Protein AF-A0A7C3TJJ9-F1 (afdb_monomer_lite)

pLDDT: mean 89.67, std 10.82, range [53.5, 97.88]

Structure (mmCIF, N/CA/C/O backbone):
data_AF-A0A7C3TJJ9-F1
#
_entry.id   AF-A0A7C3TJJ9-F1
#
loop_
_atom_site.group_PDB
_atom_site.id
_atom_site.type_symbol
_atom_site.label_atom_id
_atom_site.label_alt_id
_atom_site.label_comp_id
_atom_site.label_asym_id
_atom_site.label_entity_id
_atom_site.label_seq_id
_atom_site.pdbx_PDB_ins_code
_atom_site.Cartn_x
_atom_site.Cartn_y
_atom_site.Cartn_z
_atom_site.occupancy
_atom_site.B_iso_or_equiv
_atom_site.auth_seq_id
_atom_site.auth_comp_id
_atom_site.auth_asym_id
_atom_site.auth_atom_id
_atom_site.pdbx_PDB_model_num
ATOM 1 N N . MET A 1 1 ? -5.840 -27.619 -5.277 1.00 54.06 1 MET A N 1
ATOM 2 C CA . MET A 1 1 ? -5.337 -26.528 -4.412 1.00 54.06 1 MET A CA 1
ATOM 3 C C 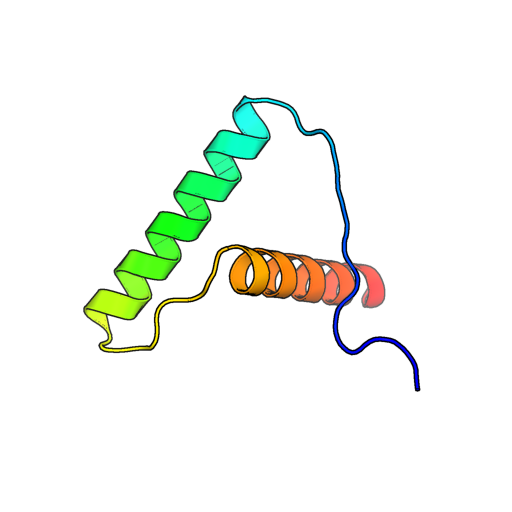. MET A 1 1 ? -5.909 -25.221 -4.928 1.00 54.06 1 MET A C 1
ATOM 5 O O . MET A 1 1 ? -5.820 -25.013 -6.134 1.00 54.06 1 MET A O 1
ATOM 9 N N . PRO A 1 2 ? -6.531 -24.377 -4.089 1.00 54.66 2 PRO A N 1
ATOM 10 C CA . PRO A 1 2 ? -6.921 -23.044 -4.528 1.00 54.66 2 PRO A CA 1
ATOM 11 C C . PRO A 1 2 ? -5.662 -22.239 -4.898 1.00 54.66 2 PRO A C 1
ATOM 13 O O . PRO A 1 2 ? -4.595 -22.474 -4.320 1.00 54.66 2 PRO A O 1
ATOM 16 N N . PRO A 1 3 ? -5.744 -21.327 -5.877 1.00 53.50 3 PRO A N 1
ATOM 17 C CA . PRO A 1 3 ? -4.604 -20.513 -6.268 1.00 53.50 3 PRO A CA 1
ATOM 18 C C . PRO A 1 3 ? -4.113 -19.670 -5.081 1.00 53.50 3 PRO A C 1
ATOM 20 O O . PRO A 1 3 ? -4.892 -18.989 -4.421 1.00 53.50 3 PRO A O 1
ATOM 23 N N . VAL A 1 4 ? -2.799 -19.701 -4.831 1.00 78.12 4 VAL A N 1
ATOM 24 C CA . VAL A 1 4 ? -2.134 -18.931 -3.757 1.00 78.12 4 VAL A CA 1
ATOM 25 C C . VAL A 1 4 ? -2.266 -17.417 -3.984 1.00 78.12 4 VAL A C 1
ATOM 27 O O . VAL A 1 4 ? -2.186 -16.629 -3.043 1.00 78.12 4 VAL A O 1
ATOM 30 N N . LYS A 1 5 ? -2.485 -16.997 -5.237 1.00 76.88 5 LYS A N 1
ATOM 31 C CA . LYS A 1 5 ? -2.736 -15.610 -5.637 1.00 76.88 5 LYS A CA 1
ATOM 32 C C . LYS A 1 5 ? -3.840 -15.566 -6.689 1.00 76.88 5 LYS A C 1
ATOM 34 O O . LYS A 1 5 ? -3.756 -16.266 -7.695 1.00 76.88 5 LYS A O 1
ATOM 39 N N . THR A 1 6 ? -4.821 -14.696 -6.482 1.00 86.38 6 THR A N 1
ATOM 40 C CA . THR A 1 6 ? -5.890 -14.416 -7.449 1.00 86.38 6 THR A CA 1
ATOM 41 C C . THR A 1 6 ? -5.608 -13.084 -8.134 1.00 86.38 6 THR A C 1
ATOM 43 O O . THR A 1 6 ? -5.274 -12.105 -7.466 1.00 86.38 6 THR A O 1
ATOM 46 N N . ARG A 1 7 ? -5.720 -13.036 -9.467 1.00 88.12 7 ARG A N 1
ATOM 47 C CA . ARG A 1 7 ? -5.616 -11.785 -10.228 1.00 88.12 7 ARG A CA 1
ATOM 48 C C . ARG A 1 7 ? -6.959 -11.064 -10.188 1.00 88.12 7 ARG A C 1
ATOM 50 O O . ARG A 1 7 ? -7.977 -11.653 -10.530 1.00 88.12 7 ARG A O 1
ATOM 57 N N . ILE A 1 8 ? -6.929 -9.794 -9.809 1.00 88.00 8 ILE A N 1
ATOM 58 C CA . ILE A 1 8 ? -8.077 -8.893 -9.853 1.00 88.00 8 ILE A CA 1
ATOM 59 C C . ILE A 1 8 ? -7.675 -7.702 -10.719 1.00 88.00 8 ILE A C 1
ATOM 61 O O . ILE A 1 8 ? -6.585 -7.155 -10.553 1.00 88.00 8 ILE A O 1
ATOM 65 N N . THR A 1 9 ? -8.552 -7.317 -11.640 1.00 91.88 9 THR A N 1
ATOM 66 C CA . THR A 1 9 ? -8.418 -6.101 -12.441 1.00 91.88 9 THR A CA 1
ATOM 67 C C . THR A 1 9 ? -9.663 -5.266 -12.201 1.00 91.88 9 THR A C 1
ATOM 69 O O . THR A 1 9 ? -10.774 -5.758 -12.372 1.00 91.88 9 THR A O 1
ATOM 72 N N . ILE A 1 10 ? -9.465 -4.024 -11.774 1.00 91.00 10 ILE A N 1
ATOM 73 C CA . ILE A 1 10 ? -10.530 -3.054 -11.530 1.00 91.00 10 ILE A CA 1
ATOM 74 C C . ILE A 1 10 ? -10.202 -1.771 -12.280 1.00 91.00 10 ILE A C 1
ATOM 76 O O . ILE A 1 10 ? -9.031 -1.429 -12.446 1.00 91.00 10 ILE A O 1
ATOM 80 N N . MET A 1 11 ? -11.242 -1.077 -12.724 1.00 95.94 11 MET A N 1
ATOM 81 C CA . MET A 1 11 ? -11.128 0.310 -13.152 1.00 95.94 11 MET A CA 1
ATOM 82 C C . MET A 1 11 ? -11.425 1.184 -11.940 1.00 95.94 11 MET A C 1
ATOM 84 O O . MET A 1 11 ? -12.371 0.914 -11.201 1.00 95.94 11 MET A O 1
ATOM 88 N N . VAL A 1 12 ? -10.587 2.187 -11.723 1.00 94.19 12 VAL A N 1
ATOM 89 C CA . VAL A 1 12 ? -10.740 3.179 -10.659 1.00 94.19 12 VAL A CA 1
ATOM 90 C C . VAL A 1 12 ? -10.594 4.559 -11.272 1.00 94.19 12 VAL A C 1
ATOM 92 O O . VAL A 1 12 ? -9.950 4.707 -12.315 1.00 94.19 12 VAL A O 1
ATOM 95 N N . ASP A 1 13 ? -11.173 5.553 -10.615 1.00 97.88 13 ASP A N 1
ATOM 96 C CA . ASP A 1 13 ? -11.006 6.940 -11.017 1.00 97.88 13 ASP A CA 1
ATOM 97 C C . ASP A 1 13 ? -9.535 7.375 -10.891 1.00 97.88 13 ASP A C 1
ATOM 99 O O . ASP A 1 13 ? -8.743 6.826 -10.114 1.00 97.88 13 ASP A O 1
ATOM 103 N N . THR A 1 14 ? -9.142 8.353 -11.706 1.00 97.19 14 THR A N 1
ATOM 104 C CA . THR A 1 14 ? -7.745 8.805 -11.812 1.00 97.19 14 THR A CA 1
ATOM 105 C C . THR A 1 14 ? -7.208 9.361 -10.492 1.00 97.19 14 THR A C 1
ATOM 107 O O . THR A 1 14 ? -6.038 9.176 -10.166 1.00 97.19 14 THR A O 1
ATOM 110 N N . ASP A 1 15 ? -8.042 10.062 -9.734 1.00 97.31 15 ASP A N 1
ATOM 111 C CA . ASP A 1 15 ? -7.713 10.592 -8.412 1.00 97.31 15 ASP A CA 1
ATOM 112 C C . ASP A 1 15 ? -7.500 9.471 -7.386 1.00 97.31 15 ASP A C 1
ATOM 114 O O . ASP A 1 15 ? -6.526 9.505 -6.635 1.00 97.31 15 ASP A O 1
ATOM 118 N N . VAL A 1 16 ? -8.329 8.425 -7.422 1.00 95.38 16 VAL A N 1
ATOM 119 C CA . VAL A 1 16 ? -8.168 7.230 -6.584 1.00 95.38 16 VAL A CA 1
ATOM 120 C C . VAL A 1 16 ? 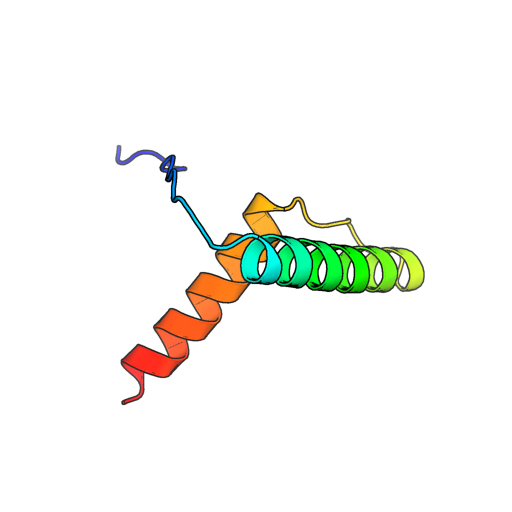-6.858 6.506 -6.904 1.00 95.38 16 VAL A C 1
ATOM 122 O O . VAL A 1 16 ? -6.131 6.106 -5.992 1.00 95.38 16 VAL A O 1
ATOM 125 N N . ALA A 1 17 ? -6.514 6.369 -8.189 1.00 94.94 17 ALA A N 1
ATOM 126 C CA . ALA A 1 17 ? -5.244 5.774 -8.602 1.00 94.94 17 ALA A CA 1
ATOM 127 C C . ALA A 1 17 ? -4.038 6.562 -8.062 1.00 94.94 17 ALA A C 1
ATO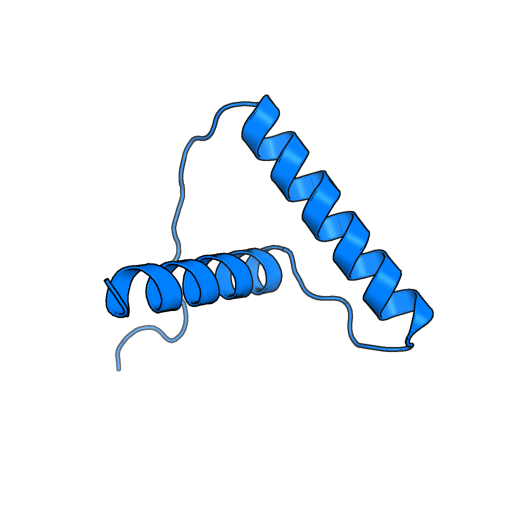M 129 O O . ALA A 1 17 ? -3.130 5.963 -7.481 1.00 94.94 17 ALA A O 1
ATOM 130 N N . LYS A 1 18 ? -4.061 7.898 -8.190 1.00 96.62 18 LYS A N 1
ATOM 131 C CA . LYS A 1 18 ? -3.013 8.782 -7.651 1.00 96.62 18 LYS A CA 1
ATOM 132 C C . LYS A 1 18 ? -2.888 8.653 -6.140 1.00 96.62 18 LYS A C 1
ATOM 134 O O . LYS A 1 18 ? -1.786 8.482 -5.632 1.00 96.62 18 LYS A O 1
ATOM 139 N N . TYR A 1 19 ? -4.015 8.656 -5.433 1.00 95.75 19 TYR A N 1
ATOM 140 C CA . TYR A 1 19 ? -4.029 8.494 -3.985 1.00 95.75 19 TYR A CA 1
ATOM 141 C C . TYR A 1 19 ? -3.358 7.182 -3.545 1.00 95.75 19 TYR A C 1
ATOM 143 O O . TYR A 1 19 ? -2.548 7.174 -2.617 1.00 95.75 19 TYR A O 1
ATOM 151 N N . PHE A 1 20 ? -3.645 6.060 -4.216 1.00 95.00 20 PHE A N 1
ATOM 152 C CA . PHE A 1 20 ? -2.997 4.787 -3.885 1.00 95.00 20 PHE A CA 1
ATOM 153 C C . PHE A 1 20 ? -1.499 4.780 -4.182 1.00 95.00 20 PHE A C 1
ATOM 155 O O . PHE A 1 20 ? -0.737 4.198 -3.408 1.00 95.00 20 PHE A O 1
ATOM 162 N N . GLU A 1 21 ? -1.070 5.409 -5.273 1.00 95.38 21 GLU A N 1
ATOM 163 C CA . GLU A 1 21 ? 0.347 5.536 -5.610 1.00 95.38 21 GLU A CA 1
ATOM 164 C C . GLU A 1 21 ? 1.101 6.374 -4.568 1.00 95.38 21 GLU A C 1
ATOM 166 O O . GLU A 1 21 ? 2.147 5.947 -4.077 1.00 95.38 21 GLU A O 1
ATOM 171 N N . GLU A 1 22 ? 0.540 7.512 -4.154 1.00 96.81 22 GLU A N 1
ATOM 172 C CA . GLU A 1 22 ? 1.096 8.358 -3.093 1.00 96.81 22 GLU A CA 1
ATOM 173 C C . GLU A 1 22 ? 1.237 7.584 -1.778 1.00 96.81 22 GLU A C 1
ATOM 175 O O . GLU A 1 22 ? 2.321 7.546 -1.191 1.00 96.81 22 GLU A O 1
ATOM 180 N N . LYS A 1 23 ? 0.183 6.881 -1.343 1.00 95.94 23 LYS A N 1
ATOM 181 C CA . LYS A 1 23 ? 0.221 6.091 -0.102 1.00 95.94 23 LYS A CA 1
ATOM 182 C C . LYS A 1 23 ? 1.177 4.910 -0.155 1.00 95.94 23 LYS A C 1
ATOM 184 O O . LYS A 1 23 ? 1.798 4.583 0.857 1.00 95.94 23 LYS A O 1
ATOM 189 N N . TRP A 1 24 ? 1.327 4.281 -1.313 1.00 96.62 24 TRP A N 1
ATOM 190 C CA . TRP A 1 24 ? 2.332 3.242 -1.483 1.00 96.62 24 TRP A CA 1
ATOM 191 C C . TRP A 1 24 ? 3.752 3.815 -1.402 1.00 96.62 24 TRP A C 1
ATOM 193 O O . TRP A 1 24 ? 4.592 3.248 -0.701 1.00 96.62 24 TRP A O 1
ATOM 203 N N . ASN A 1 25 ? 4.010 4.955 -2.049 1.00 96.38 25 ASN A N 1
ATOM 204 C CA . ASN A 1 25 ? 5.308 5.629 -2.004 1.00 96.38 25 ASN A CA 1
ATOM 205 C C . ASN A 1 25 ? 5.683 6.071 -0.582 1.00 96.38 25 ASN A C 1
ATOM 207 O O . ASN A 1 25 ? 6.819 5.844 -0.166 1.00 96.38 25 ASN A O 1
ATOM 211 N N . GLU A 1 26 ? 4.739 6.625 0.184 1.00 95.8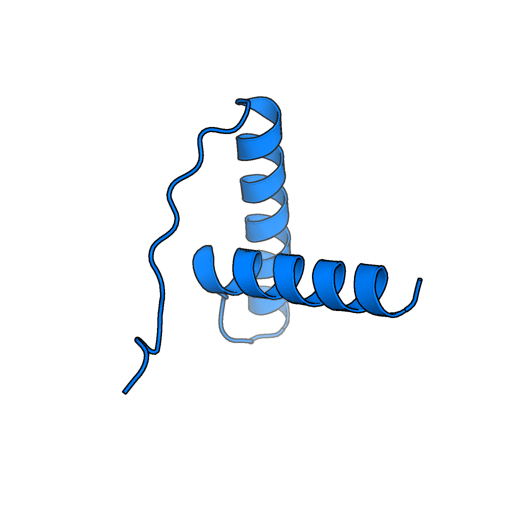8 26 GLU A N 1
ATOM 212 C CA . GLU A 1 26 ? 4.933 6.954 1.605 1.00 95.88 26 GLU A CA 1
ATOM 213 C C . GLU A 1 26 ? 5.389 5.724 2.415 1.00 95.88 26 GLU A C 1
ATOM 215 O O . GLU A 1 26 ? 6.374 5.790 3.154 1.00 95.88 26 GLU A O 1
ATOM 220 N N . GLU A 1 27 ? 4.724 4.575 2.249 1.00 94.62 27 GLU A N 1
ATOM 221 C CA . GLU A 1 27 ? 5.088 3.345 2.967 1.00 94.62 27 GLU A CA 1
ATOM 222 C C . GLU A 1 27 ? 6.452 2.798 2.508 1.00 94.62 27 GLU A C 1
ATOM 224 O O . GLU A 1 27 ? 7.242 2.327 3.327 1.00 94.62 27 GLU A O 1
ATOM 229 N N . VAL A 1 28 ? 6.778 2.903 1.215 1.00 95.25 28 VAL A N 1
ATOM 230 C CA . VAL A 1 28 ? 8.099 2.523 0.691 1.00 95.25 28 VAL A CA 1
ATOM 231 C C . VAL A 1 28 ? 9.204 3.385 1.299 1.00 95.25 28 VAL A C 1
ATOM 233 O O . VAL A 1 28 ? 10.226 2.834 1.714 1.00 95.25 28 VAL A O 1
ATOM 236 N N . MET A 1 29 ? 9.016 4.707 1.377 1.00 96.31 29 MET A N 1
ATOM 237 C CA . MET A 1 29 ? 9.986 5.609 2.009 1.00 96.31 29 MET A CA 1
ATOM 238 C C . MET A 1 29 ? 10.164 5.277 3.489 1.00 96.31 29 MET A C 1
ATOM 240 O O . MET A 1 29 ? 11.292 5.114 3.947 1.00 96.31 29 MET A O 1
ATOM 244 N N . ARG A 1 30 ? 9.065 5.049 4.211 1.00 9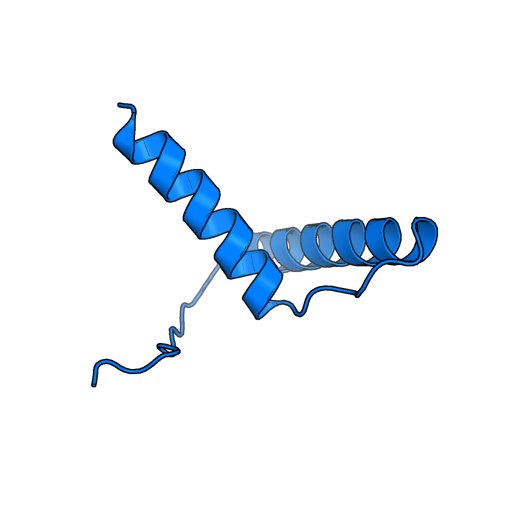5.50 30 ARG A N 1
ATOM 245 C CA . ARG A 1 30 ? 9.105 4.638 5.616 1.00 95.50 30 ARG A CA 1
ATOM 246 C C . ARG A 1 30 ? 9.879 3.333 5.825 1.00 95.50 30 ARG A C 1
ATOM 248 O O . ARG A 1 30 ? 10.643 3.221 6.782 1.00 95.50 30 ARG A O 1
ATOM 255 N N . CYS A 1 31 ? 9.699 2.341 4.950 1.00 94.19 31 CYS A N 1
ATOM 256 C CA . CYS A 1 31 ? 10.477 1.103 5.009 1.00 94.19 31 CYS A CA 1
ATOM 257 C C . CYS A 1 31 ? 11.963 1.353 4.711 1.00 94.19 31 CYS A C 1
ATOM 259 O O . CYS A 1 31 ? 12.809 0.759 5.370 1.00 94.19 31 CYS A O 1
ATOM 261 N N . ILE A 1 32 ? 12.295 2.246 3.770 1.00 94.44 32 ILE A N 1
ATOM 262 C CA . ILE A 1 32 ? 13.688 2.625 3.479 1.00 94.44 32 ILE A CA 1
ATOM 263 C C . ILE A 1 32 ? 14.355 3.243 4.705 1.00 94.44 32 ILE A C 1
ATOM 265 O O . ILE A 1 32 ? 15.439 2.806 5.080 1.00 94.44 32 ILE A O 1
ATOM 269 N N . GLU A 1 33 ? 13.704 4.216 5.344 1.00 95.75 33 GLU A N 1
ATOM 270 C CA . GLU A 1 33 ? 14.228 4.898 6.535 1.00 95.75 33 GLU A CA 1
ATOM 271 C C . GLU A 1 33 ? 14.498 3.928 7.690 1.00 95.75 33 GLU A C 1
ATOM 273 O O . GLU A 1 33 ? 15.450 4.099 8.448 1.00 95.75 33 GLU A O 1
ATOM 278 N N . LYS A 1 34 ? 13.687 2.872 7.800 1.00 95.19 34 LYS A N 1
ATOM 279 C CA . LYS A 1 34 ? 13.833 1.826 8.818 1.00 95.19 34 LYS A CA 1
ATOM 280 C C . LYS A 1 34 ? 14.789 0.694 8.433 1.00 95.19 34 LYS A C 1
ATOM 282 O O . LYS A 1 34 ? 15.023 -0.192 9.250 1.00 95.19 34 LYS A O 1
ATOM 287 N N . GLY A 1 35 ? 15.318 0.683 7.208 1.00 93.69 35 GLY A N 1
ATOM 288 C CA . GLY A 1 35 ? 16.117 -0.434 6.691 1.00 93.69 35 GLY A CA 1
ATOM 289 C C . GLY A 1 35 ? 15.311 -1.721 6.458 1.00 93.69 35 GLY A C 1
ATOM 290 O O . GLY A 1 35 ? 15.869 -2.816 6.460 1.00 93.69 35 GLY A O 1
ATOM 291 N N . GLU A 1 36 ? 13.996 -1.608 6.271 1.00 93.12 36 GLU A N 1
ATOM 292 C CA . GLU A 1 36 ? 13.073 -2.720 6.052 1.00 93.12 36 GLU A CA 1
ATOM 293 C C . GLU A 1 36 ? 12.869 -3.031 4.557 1.00 93.12 36 GLU A C 1
ATOM 295 O O . GLU A 1 36 ? 13.142 -2.230 3.657 1.00 93.12 36 GLU A O 1
ATOM 300 N N . ARG A 1 37 ? 12.329 -4.224 4.269 1.00 94.19 37 ARG A N 1
ATOM 301 C CA . ARG A 1 37 ? 11.989 -4.631 2.900 1.00 94.19 37 ARG A CA 1
ATOM 302 C C . ARG A 1 37 ? 10.833 -3.783 2.361 1.00 94.19 37 ARG A C 1
ATOM 304 O O . ARG A 1 37 ? 9.725 -3.839 2.888 1.00 94.19 37 ARG A O 1
ATOM 311 N N . LYS A 1 38 ? 11.067 -3.101 1.237 1.00 93.62 38 LYS A N 1
ATOM 312 C CA . LYS A 1 38 ? 10.044 -2.340 0.502 1.00 93.62 38 LYS A CA 1
ATOM 313 C C . LYS A 1 38 ? 8.892 -3.258 0.060 1.00 93.62 38 LYS A C 1
ATOM 315 O O . LYS A 1 38 ? 9.166 -4.286 -0.569 1.00 93.62 38 LYS A O 1
ATOM 320 N N . PRO A 1 39 ? 7.625 -2.910 0.331 1.00 92.12 39 PRO A N 1
ATOM 321 C CA . PRO A 1 39 ? 6.494 -3.680 -0.165 1.00 92.12 39 PRO A CA 1
ATOM 322 C C . PRO A 1 39 ? 6.285 -3.437 -1.663 1.00 92.12 39 PRO A C 1
ATOM 324 O O . PRO A 1 39 ? 6.388 -2.311 -2.151 1.00 92.12 39 PRO A O 1
ATOM 327 N N . SER A 1 40 ? 5.919 -4.482 -2.399 1.00 94.56 40 SER A N 1
ATOM 328 C CA . SER A 1 40 ? 5.331 -4.315 -3.732 1.00 94.56 40 SER A CA 1
ATOM 329 C C . SER A 1 40 ? 3.945 -3.667 -3.635 1.00 94.56 40 SER A C 1
ATOM 331 O O . SER A 1 40 ? 3.252 -3.814 -2.625 1.00 94.56 40 SER A O 1
ATOM 333 N N . PHE A 1 41 ? 3.486 -3.025 -4.713 1.00 92.81 41 PHE A N 1
ATOM 334 C CA . PHE A 1 41 ? 2.145 -2.430 -4.757 1.00 92.81 41 PHE A CA 1
ATOM 335 C C . PHE A 1 41 ? 1.039 -3.453 -4.435 1.00 92.81 41 PHE A C 1
ATOM 337 O O . PHE A 1 41 ? 0.105 -3.174 -3.690 1.00 92.81 41 PHE A O 1
ATOM 344 N N . SER A 1 42 ? 1.175 -4.694 -4.919 1.00 92.56 42 SER A N 1
ATOM 345 C CA . SER A 1 42 ? 0.234 -5.774 -4.592 1.00 92.56 42 SER A CA 1
ATOM 346 C C . SER A 1 42 ? 0.232 -6.138 -3.105 1.00 92.56 42 SER A C 1
ATOM 348 O O . SER A 1 42 ? -0.824 -6.442 -2.555 1.00 92.56 42 SER A O 1
ATOM 350 N N . GLU A 1 43 ? 1.385 -6.142 -2.436 1.00 93.50 43 GLU A N 1
ATOM 351 C CA . GLU A 1 43 ? 1.458 -6.404 -0.991 1.00 93.50 43 GLU A CA 1
ATOM 352 C C . GLU A 1 43 ? 0.836 -5.261 -0.187 1.00 93.50 43 GLU A C 1
ATOM 354 O O . GLU A 1 43 ? 0.081 -5.520 0.752 1.00 93.50 43 GLU A O 1
ATOM 359 N N . PHE A 1 44 ? 1.083 -4.019 -0.606 1.00 94.56 44 PHE A N 1
ATOM 360 C CA . PHE A 1 44 ? 0.451 -2.829 -0.049 1.00 94.56 44 PHE A CA 1
ATOM 361 C C . PHE A 1 44 ? -1.082 -2.897 -0.161 1.00 94.56 44 PHE A C 1
ATOM 363 O O . PHE A 1 44 ? -1.775 -2.851 0.858 1.00 94.56 44 PHE A O 1
ATOM 370 N N . MET A 1 45 ? -1.616 -3.137 -1.364 1.00 94.00 45 MET A N 1
ATOM 371 C CA . MET A 1 45 ? -3.063 -3.252 -1.589 1.00 94.00 45 MET A CA 1
ATOM 372 C C . MET A 1 45 ? -3.687 -4.405 -0.798 1.00 94.00 45 MET A C 1
A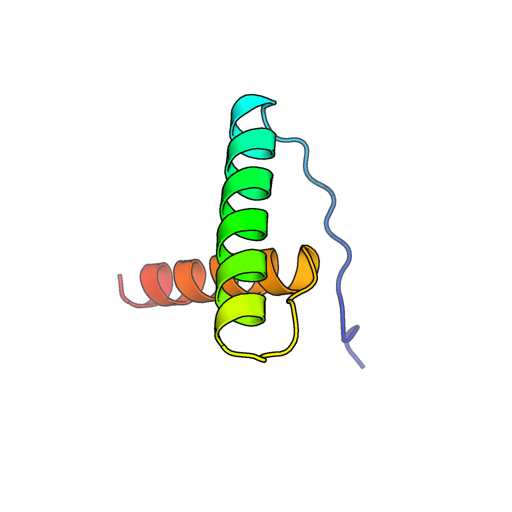TOM 374 O O . MET A 1 45 ? -4.740 -4.244 -0.185 1.00 94.00 45 MET A O 1
ATOM 378 N N . ASN A 1 46 ? -3.024 -5.564 -0.737 1.00 92.88 46 ASN A N 1
ATOM 379 C CA . ASN A 1 46 ? -3.511 -6.686 0.068 1.00 92.88 46 ASN A CA 1
ATOM 380 C C . ASN A 1 46 ? -3.536 -6.363 1.570 1.00 92.88 46 ASN A C 1
ATOM 382 O O . ASN A 1 46 ? -4.440 -6.814 2.272 1.00 92.88 46 ASN A O 1
ATOM 386 N N . SER A 1 47 ? -2.564 -5.602 2.078 1.00 92.12 47 SER A N 1
ATOM 387 C CA . SER A 1 47 ? -2.541 -5.156 3.475 1.00 92.12 47 SER A CA 1
ATOM 388 C C . SER A 1 47 ? -3.719 -4.227 3.784 1.00 92.12 47 SER A C 1
ATOM 390 O O . SER A 1 47 ? -4.433 -4.446 4.766 1.00 92.12 47 SER A O 1
ATOM 392 N N . LEU A 1 48 ? -3.981 -3.248 2.909 1.00 91.38 48 LEU A N 1
ATOM 393 C CA . LEU A 1 48 ? -5.127 -2.342 3.030 1.00 91.38 48 LEU A CA 1
ATOM 394 C C . LEU A 1 48 ? -6.461 -3.095 3.007 1.00 91.38 48 LEU A C 1
ATOM 396 O O . LEU A 1 48 ? -7.274 -2.934 3.917 1.00 91.38 48 LEU A O 1
ATOM 400 N N . LEU A 1 49 ? -6.660 -3.975 2.022 1.00 91.69 49 LEU A N 1
ATOM 401 C CA . LEU A 1 49 ? -7.887 -4.765 1.893 1.00 91.69 49 LEU A CA 1
ATOM 402 C C . LEU A 1 49 ? -8.120 -5.662 3.113 1.00 91.69 49 LEU A C 1
ATOM 404 O O . LEU A 1 49 ? -9.234 -5.727 3.625 1.00 91.69 49 LEU A O 1
ATOM 408 N N . LYS A 1 50 ? -7.073 -6.314 3.635 1.00 91.75 50 LYS A N 1
ATOM 409 C CA . LYS A 1 50 ? -7.179 -7.124 4.859 1.00 91.75 50 LYS A CA 1
ATOM 410 C C . LYS A 1 50 ? -7.612 -6.291 6.062 1.00 91.75 50 LYS A C 1
ATOM 412 O O . LYS A 1 50 ? -8.475 -6.740 6.810 1.00 91.75 50 LYS A O 1
ATOM 417 N N . ARG A 1 51 ? -7.045 -5.092 6.247 1.00 90.19 51 ARG A N 1
ATOM 418 C CA . ARG A 1 51 ? -7.447 -4.179 7.333 1.00 90.19 51 ARG A CA 1
ATOM 419 C C . ARG A 1 51 ? -8.916 -3.788 7.209 1.00 90.19 51 ARG A C 1
ATOM 421 O O . ARG A 1 51 ? -9.634 -3.857 8.199 1.00 90.19 51 ARG A O 1
ATOM 428 N N . TYR A 1 52 ? -9.367 -3.457 6.002 1.00 90.56 52 TYR A N 1
ATOM 429 C CA . TYR A 1 52 ? -10.760 -3.092 5.757 1.00 90.56 52 TYR A CA 1
ATOM 430 C C . TYR A 1 52 ? -11.729 -4.258 6.011 1.00 90.56 52 TYR A C 1
ATOM 432 O O . TYR A 1 52 ? -12.716 -4.091 6.717 1.00 90.56 52 TYR A O 1
ATOM 440 N N . ILE A 1 53 ? -11.401 -5.471 5.552 1.00 89.94 53 ILE A N 1
ATOM 441 C CA . ILE A 1 53 ? -12.191 -6.682 5.844 1.00 89.94 53 ILE A CA 1
ATOM 442 C C . ILE A 1 53 ? -12.282 -6.939 7.355 1.00 89.94 53 ILE A C 1
ATOM 444 O O . ILE A 1 53 ? -13.325 -7.368 7.841 1.00 89.94 53 ILE A O 1
ATOM 448 N N . ILE A 1 54 ? -11.202 -6.704 8.110 1.00 89.00 54 ILE A N 1
ATOM 449 C CA . ILE A 1 54 ? -11.211 -6.859 9.573 1.00 89.00 54 ILE A CA 1
ATOM 450 C C . ILE A 1 54 ? -12.154 -5.846 10.229 1.00 89.00 54 ILE A C 1
ATOM 452 O O . ILE A 1 54 ? -12.835 -6.215 11.180 1.00 89.00 54 ILE A O 1
ATOM 456 N N . ILE A 1 55 ? -12.194 -4.602 9.741 1.00 87.50 55 ILE A N 1
ATOM 457 C CA . ILE A 1 55 ? -13.113 -3.567 10.238 1.00 87.50 55 ILE A CA 1
ATOM 458 C C . ILE A 1 55 ? -14.560 -3.987 9.963 1.00 87.50 55 ILE A C 1
ATOM 460 O O . ILE A 1 55 ? -15.338 -4.086 10.903 1.00 87.50 55 ILE A O 1
ATOM 464 N N . LEU A 1 56 ? -14.877 -4.356 8.719 1.00 85.94 56 LEU A N 1
ATOM 465 C CA . LEU A 1 56 ? -16.229 -4.768 8.322 1.00 85.94 56 LEU A CA 1
ATOM 466 C C . LEU A 1 56 ? -16.749 -6.016 9.046 1.00 85.94 56 LEU A C 1
ATOM 468 O O . LEU A 1 56 ? -17.949 -6.208 9.140 1.00 85.94 56 LEU A O 1
ATOM 472 N N . LYS A 1 57 ? -15.865 -6.904 9.515 1.00 82.25 57 LYS A N 1
ATOM 473 C CA . LYS A 1 57 ? -16.255 -8.108 10.271 1.00 82.25 57 LYS A CA 1
ATOM 474 C C . LYS A 1 57 ? -16.523 -7.853 11.754 1.00 82.25 57 LYS A C 1
ATOM 476 O O . LYS A 1 57 ? -16.938 -8.778 12.448 1.00 82.25 57 LYS A O 1
ATOM 481 N N . LYS A 1 58 ? -16.156 -6.675 12.261 1.00 71.56 58 LYS A N 1
ATOM 482 C CA . LYS A 1 58 ? -16.382 -6.276 13.657 1.00 71.56 58 LYS A CA 1
ATOM 483 C C . LYS A 1 58 ? -17.669 -5.468 13.837 1.00 71.56 58 LYS A C 1
ATOM 485 O O . LYS A 1 58 ? -18.050 -5.244 14.983 1.00 71.56 58 LYS A O 1
ATOM 490 N N . GLU A 1 59 ? -18.279 -5.044 12.736 1.00 54.09 59 GLU A N 1
ATOM 491 C CA . GLU A 1 59 ? -19.632 -4.485 12.652 1.00 54.09 59 GLU A CA 1
ATOM 492 C C . GLU A 1 59 ? -20.640 -5.605 12.362 1.00 54.09 59 GLU A C 1
ATOM 494 O O . GLU A 1 59 ? -21.765 -5.520 12.900 1.00 54.09 59 GLU A O 1
#

Sequence (59 aa):
MPPVKTRITIMVDTDVAKYFEEKWNEEVMRCIEKGERKPSFSEFMNSLLKRYIIILKKE

Secondary structure (DSSP, 8-state):
---SS--------HHHHHHHHHHHHHHHHHHHHTTPPPPPHHHHHHHHHHHHHHHHTT-

Foldseek 3Di:
DPDPDDDDDDDDDPVVVVVLVVVLVVQQVVCVVVVHDRDDSVRVVVVVVVVVVVVVVVD

Radius of gyration: 13.75 Å; chains: 1; bounding box: 36×37×27 Å